Protein AF-A0A453KM49-F1 (afdb_monomer)

InterPro domains:
  IPR000719 Protein kinase domain [PS50011] (1-103)
  IPR001245 Serine-threonine/tyrosine-protein kinase, catalytic domain [PF07714] (4-72)
  IPR011009 Protein kinase-like domain superfamily [SSF56112] (2-77)

Nearest PDB structures (foldseek):
  3qc4-assembly1_A  TM=7.781E-01  e=4.793E-02  Homo sapiens
  4nka-assembly1_A  TM=7.806E-01  e=6.201E-02  Homo sapiens
  8w3d-assembly2_B  TM=6.667E-01  e=5.452E-02  Homo sapiens
  3vid-assembly1_A  TM=7.486E-01  e=1.259E-01  Homo sapiens
  7er2-assembly1_A  TM=6.517E-01  e=1.737E-01  Homo sapiens

Structure (mmCIF, N/CA/C/O backbone):
data_AF-A0A453KM49-F1
#
_entry.id   AF-A0A453KM49-F1
#
loop_
_atom_site.group_PDB
_atom_site.id
_atom_site.type_symbol
_atom_site.label_atom_id
_atom_site.label_alt_id
_atom_site.label_comp_id
_atom_site.label_asym_id
_atom_site.label_entity_id
_atom_site.label_seq_id
_atom_site.pdbx_PDB_ins_code
_atom_site.Cartn_x
_atom_site.Cartn_y
_atom_site.Cartn_z
_atom_site.occupancy
_atom_site.B_iso_or_equiv
_atom_site.auth_seq_id
_atom_site.auth_comp_id
_atom_site.auth_asym_id
_atom_site.auth_atom_id
_atom_site.pdbx_PDB_model_num
ATOM 1 N N . MET A 1 1 ? -0.951 9.201 -11.660 1.00 58.59 1 MET A N 1
ATOM 2 C CA . MET A 1 1 ? -0.109 9.479 -10.481 1.00 58.59 1 MET A CA 1
ATOM 3 C C . MET A 1 1 ? 0.875 8.327 -10.384 1.00 58.59 1 MET A C 1
ATOM 5 O O . MET A 1 1 ? 0.575 7.287 -10.957 1.00 58.59 1 MET A O 1
ATOM 9 N N . ILE A 1 2 ? 2.061 8.557 -9.836 1.00 67.75 2 ILE A N 1
ATOM 10 C CA . ILE A 1 2 ? 3.064 7.521 -9.587 1.00 67.75 2 ILE A CA 1
ATOM 11 C C . ILE A 1 2 ? 3.514 7.772 -8.152 1.00 67.75 2 ILE A C 1
ATOM 13 O O . ILE A 1 2 ? 3.976 8.880 -7.864 1.00 67.75 2 ILE A O 1
ATOM 17 N N . CYS A 1 3 ? 3.313 6.816 -7.248 1.00 70.62 3 CYS A N 1
ATOM 18 C CA . CYS A 1 3 ? 3.631 6.982 -5.835 1.00 70.62 3 CYS A CA 1
ATOM 19 C C . CYS A 1 3 ? 4.506 5.833 -5.327 1.00 70.62 3 CYS A C 1
ATOM 21 O O . CYS A 1 3 ? 4.153 4.664 -5.441 1.00 70.62 3 CYS A O 1
ATOM 23 N N . TYR A 1 4 ? 5.650 6.185 -4.739 1.00 69.19 4 TYR A N 1
ATOM 24 C CA . TYR A 1 4 ? 6.652 5.218 -4.286 1.00 69.19 4 TYR A CA 1
ATOM 25 C C . TYR A 1 4 ? 6.260 4.489 -2.992 1.00 69.19 4 TYR A C 1
ATOM 27 O O . TYR A 1 4 ? 6.654 3.347 -2.792 1.00 69.19 4 TYR A O 1
ATOM 35 N N . ASP A 1 5 ? 5.467 5.106 -2.112 1.00 70.00 5 ASP A N 1
ATOM 36 C CA . ASP A 1 5 ? 5.062 4.476 -0.851 1.00 70.00 5 ASP A CA 1
ATOM 37 C C . ASP A 1 5 ? 3.647 4.911 -0.449 1.00 70.00 5 ASP A C 1
ATOM 39 O O . ASP A 1 5 ? 3.449 5.907 0.256 1.00 70.00 5 ASP A O 1
ATOM 43 N N . LEU A 1 6 ? 2.658 4.147 -0.922 1.00 76.12 6 LEU A N 1
ATOM 44 C CA . LEU A 1 6 ? 1.246 4.271 -0.560 1.00 76.12 6 LEU A CA 1
ATOM 45 C C . LEU A 1 6 ? 0.901 3.308 0.580 1.00 76.12 6 LEU A C 1
ATOM 47 O O . LEU A 1 6 ? 1.160 2.110 0.496 1.00 76.12 6 LEU A O 1
ATOM 51 N N . LYS A 1 7 ? 0.259 3.839 1.625 1.00 76.94 7 LYS A N 1
ATOM 52 C CA . LYS A 1 7 ? -0.238 3.078 2.778 1.00 76.94 7 LYS A CA 1
ATOM 53 C C . LYS A 1 7 ? -1.528 3.652 3.317 1.00 76.94 7 LYS A C 1
ATOM 55 O O . LYS A 1 7 ? -1.746 4.862 3.249 1.00 76.94 7 LYS A O 1
ATOM 60 N N . THR A 1 8 ? -2.279 2.808 4.010 1.00 76.50 8 THR A N 1
ATOM 61 C CA . THR A 1 8 ? -3.464 3.201 4.779 1.00 76.50 8 THR A CA 1
ATOM 62 C C . THR A 1 8 ? -3.136 4.253 5.845 1.00 76.50 8 THR A C 1
ATOM 64 O O . THR A 1 8 ? -3.887 5.208 6.007 1.00 76.50 8 THR A O 1
ATOM 67 N N . THR A 1 9 ? -1.961 4.191 6.484 1.00 78.94 9 THR A N 1
ATOM 68 C CA . THR A 1 9 ? -1.503 5.209 7.457 1.00 78.94 9 THR A CA 1
ATOM 69 C C . THR A 1 9 ? -1.212 6.581 6.844 1.00 78.94 9 THR A C 1
ATOM 71 O O . THR A 1 9 ? -1.177 7.577 7.563 1.00 78.94 9 THR A O 1
ATOM 74 N N . LYS A 1 10 ? -1.015 6.651 5.520 1.00 77.69 10 LYS A N 1
ATOM 75 C CA . LYS A 1 10 ? -0.843 7.904 4.772 1.00 77.69 10 LYS A CA 1
ATOM 76 C C . LYS A 1 10 ? -2.177 8.457 4.254 1.00 77.69 10 LYS A C 1
ATOM 78 O O . LYS A 1 10 ? -2.193 9.522 3.640 1.00 77.69 10 LYS A O 1
ATOM 83 N N . ILE A 1 11 ? -3.300 7.774 4.493 1.00 84.62 11 ILE A N 1
ATOM 84 C CA . ILE A 1 11 ? -4.642 8.287 4.200 1.00 84.62 11 I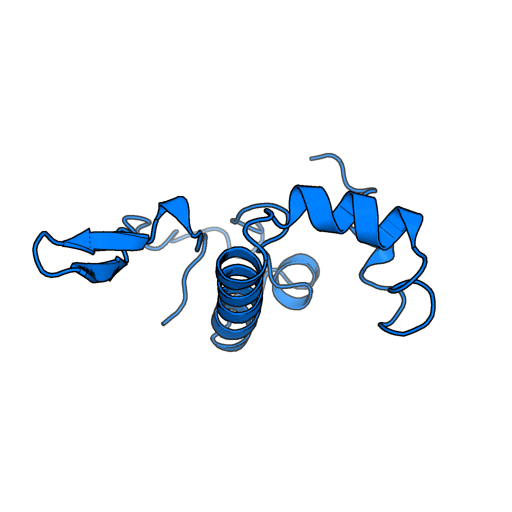LE A CA 1
ATOM 85 C C . ILE A 1 11 ? -5.140 9.029 5.437 1.00 84.62 11 ILE A C 1
ATOM 87 O O . ILE A 1 11 ? -5.478 8.435 6.456 1.00 84.62 11 ILE A O 1
ATOM 91 N N . LEU A 1 12 ? -5.183 10.353 5.343 1.00 86.44 12 LEU A N 1
ATOM 92 C CA . LEU A 1 12 ? -5.634 11.22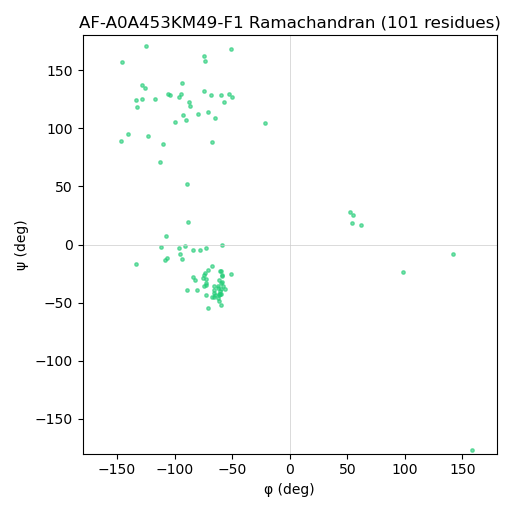9 6.414 1.00 86.44 12 LEU A CA 1
ATOM 93 C C . LEU A 1 12 ? -7.117 11.540 6.239 1.00 86.44 12 LEU A C 1
ATOM 95 O O . LEU A 1 12 ? -7.583 11.821 5.133 1.00 86.44 12 LEU A O 1
ATOM 99 N N . LEU A 1 13 ? -7.862 11.548 7.339 1.00 88.12 13 LEU A N 1
ATOM 100 C CA . LEU A 1 13 ? -9.242 12.015 7.350 1.00 88.12 13 LEU A CA 1
ATOM 101 C C . LEU A 1 13 ? -9.278 13.475 7.798 1.00 88.12 13 LEU A C 1
ATOM 103 O O . LEU A 1 13 ? -8.733 13.842 8.834 1.00 88.12 13 LEU A O 1
ATOM 107 N N . THR A 1 14 ? -9.925 14.317 6.995 1.00 87.56 14 THR A N 1
ATOM 108 C CA . THR A 1 14 ? -10.287 15.680 7.415 1.00 87.56 14 THR A CA 1
ATOM 109 C C . THR A 1 14 ? -11.471 15.610 8.389 1.00 87.56 14 THR A C 1
ATOM 111 O O . THR A 1 14 ? -12.213 14.632 8.373 1.00 87.56 14 THR A O 1
ATOM 114 N N . GLU A 1 15 ? -11.725 16.672 9.157 1.00 89.06 15 GLU A N 1
ATOM 115 C CA . GLU A 1 15 ? -12.880 16.801 10.074 1.00 89.06 15 GLU A CA 1
ATOM 116 C C . GLU A 1 15 ? -14.245 16.497 9.424 1.00 89.06 15 GLU A C 1
ATOM 118 O O . GLU A 1 15 ? -15.179 16.071 10.090 1.00 89.06 15 GLU A O 1
ATOM 123 N N . SER A 1 16 ? -14.359 16.662 8.104 1.00 91.81 16 SER A N 1
ATOM 124 C CA . SER A 1 16 ? -15.555 16.327 7.316 1.00 91.81 16 SER A CA 1
ATOM 125 C C . SER A 1 16 ? -15.589 14.879 6.803 1.00 91.81 16 SER A C 1
ATOM 127 O O . SER A 1 16 ? -16.284 14.594 5.829 1.00 91.81 16 SER A O 1
ATOM 129 N N . TYR A 1 17 ? -14.805 13.972 7.395 1.00 84.94 17 TYR A N 1
ATOM 130 C CA . TYR A 1 17 ? -14.647 12.572 6.971 1.00 84.94 17 TYR A CA 1
ATOM 131 C C . TYR A 1 17 ? -14.221 12.402 5.505 1.00 84.94 17 TYR A C 1
ATOM 133 O O . TYR A 1 17 ? -14.473 11.381 4.868 1.00 84.94 17 TYR A O 1
ATOM 141 N N . ARG A 1 18 ? -13.547 13.412 4.947 1.00 86.44 18 ARG A N 1
ATOM 142 C CA . ARG A 1 18 ? -12.971 13.343 3.603 1.00 86.44 18 ARG A CA 1
ATOM 143 C C . ARG A 1 18 ? -11.570 12.760 3.679 1.00 86.44 18 ARG A C 1
ATOM 145 O O . ARG A 1 18 ? -10.709 13.334 4.351 1.00 86.44 18 ARG A O 1
ATOM 152 N N . ALA A 1 19 ? -11.351 11.665 2.958 1.00 84.50 19 ALA A N 1
ATOM 153 C CA . ALA A 1 19 ? -10.029 11.088 2.777 1.00 84.50 19 ALA A CA 1
ATOM 154 C C . ALA A 1 19 ? -9.155 12.022 1.927 1.00 84.50 19 ALA A C 1
ATOM 156 O O . ALA A 1 19 ? -9.555 12.468 0.849 1.00 84.50 19 ALA A O 1
ATOM 157 N N . LYS A 1 20 ? -7.959 12.319 2.425 1.00 84.94 20 LYS A N 1
ATOM 158 C CA . LYS A 1 20 ? -6.898 13.040 1.729 1.00 84.94 20 LYS A CA 1
ATOM 159 C C . LYS A 1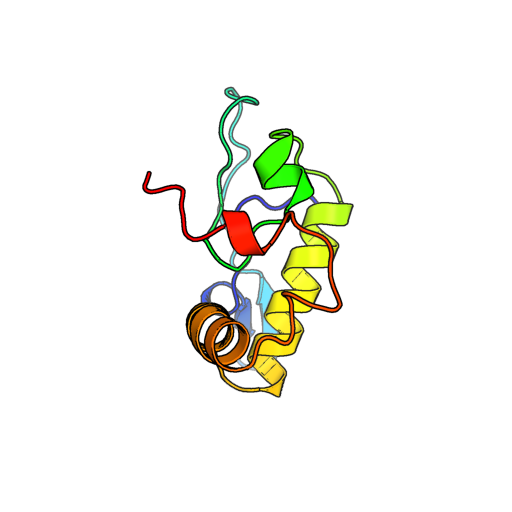 20 ? -5.622 12.225 1.824 1.00 84.94 20 LYS A C 1
ATOM 161 O O . LYS A 1 20 ? -5.287 11.703 2.883 1.00 84.94 20 LYS A O 1
ATOM 166 N N . LEU A 1 21 ? -4.901 12.135 0.718 1.00 78.69 21 LEU A N 1
ATOM 167 C CA . LEU A 1 21 ? -3.621 11.451 0.695 1.00 78.69 21 LEU A CA 1
ATOM 168 C C . LEU A 1 21 ? -2.546 12.384 1.271 1.00 78.69 21 LEU A C 1
ATOM 170 O O . LEU A 1 21 ? -2.240 13.423 0.691 1.00 78.69 21 LEU A O 1
ATOM 174 N N . GLY A 1 22 ? -2.006 12.030 2.433 1.00 72.19 22 GLY A N 1
ATOM 175 C CA . GLY A 1 22 ? -0.911 12.718 3.110 1.00 72.19 22 GLY A CA 1
ATOM 176 C C . GLY A 1 22 ? 0.442 12.169 2.673 1.00 72.19 22 GLY A C 1
ATOM 177 O O . GLY A 1 22 ? 1.238 11.751 3.507 1.00 72.19 22 GLY A O 1
ATOM 178 N N . THR A 1 23 ? 0.698 12.100 1.368 1.00 65.56 23 THR A N 1
ATOM 179 C CA . THR A 1 23 ? 2.004 11.676 0.851 1.00 65.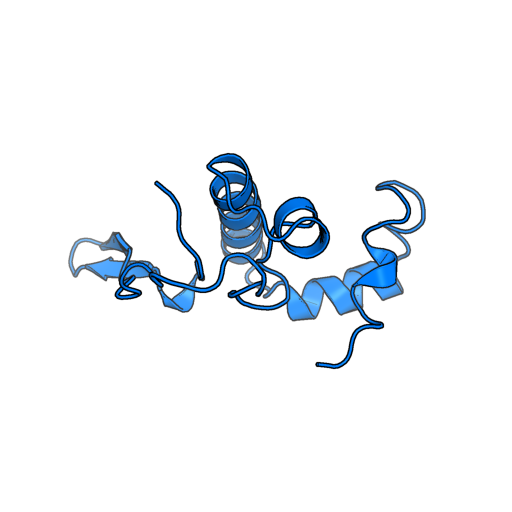56 23 THR A CA 1
ATOM 180 C C . THR A 1 23 ? 2.877 12.900 0.633 1.00 65.56 23 THR A C 1
ATOM 182 O O . THR A 1 23 ? 2.623 13.690 -0.275 1.00 65.56 23 THR A O 1
ATOM 185 N N . PHE A 1 24 ? 3.923 13.042 1.439 1.00 62.22 24 PHE A N 1
ATOM 186 C CA . PHE A 1 24 ? 5.035 13.936 1.136 1.00 62.22 24 PHE A CA 1
ATOM 187 C C . PHE A 1 24 ? 6.273 13.087 0.873 1.00 62.22 24 PHE A C 1
ATOM 189 O O . PHE A 1 24 ? 7.176 13.012 1.694 1.00 62.22 24 PHE A O 1
ATOM 196 N N . GLU A 1 25 ? 6.288 12.395 -0.261 1.00 55.91 25 GLU A N 1
ATOM 197 C CA . GLU A 1 25 ? 7.515 11.800 -0.783 1.00 55.91 25 GLU A CA 1
ATOM 198 C C . GLU A 1 25 ? 7.733 12.351 -2.181 1.00 55.91 25 GLU A C 1
ATOM 200 O O . GLU A 1 25 ? 7.148 11.946 -3.184 1.00 55.91 25 GLU A O 1
ATOM 205 N N . LEU A 1 26 ? 8.516 13.420 -2.141 1.00 53.62 26 LEU A N 1
ATOM 206 C CA . LEU A 1 26 ? 9.115 14.141 -3.235 1.00 53.62 26 LEU A CA 1
ATOM 207 C C . LEU A 1 26 ? 9.881 13.157 -4.128 1.00 53.62 26 LEU A C 1
ATOM 209 O O . LEU A 1 26 ? 10.692 12.380 -3.633 1.00 53.62 26 LEU A O 1
ATOM 213 N N . SER A 1 27 ? 9.602 13.225 -5.432 1.00 52.62 27 SER A N 1
ATOM 214 C CA . SER A 1 2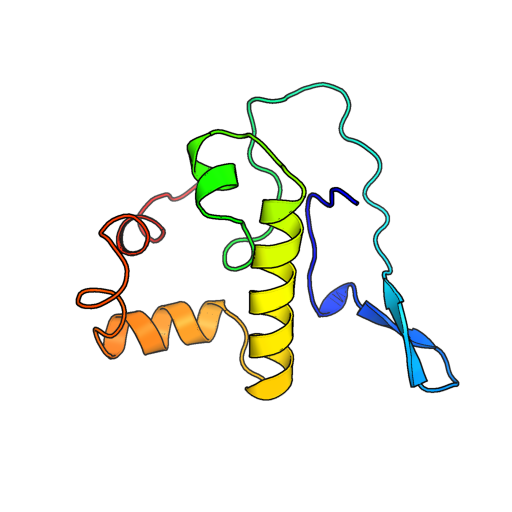7 ? 10.361 12.636 -6.543 1.00 52.62 27 SER A CA 1
ATOM 215 C C . SER A 1 27 ? 11.820 12.344 -6.174 1.00 52.62 27 SER A C 1
ATOM 217 O O . SER A 1 27 ? 12.638 13.266 -6.134 1.00 52.62 27 SER A O 1
ATOM 219 N N . ALA A 1 28 ? 12.155 11.070 -5.957 1.00 50.38 28 ALA A N 1
ATOM 220 C CA . ALA A 1 28 ? 13.539 10.626 -5.917 1.00 50.38 28 ALA A CA 1
ATOM 221 C C . ALA A 1 28 ? 14.117 10.770 -7.331 1.00 50.38 28 ALA A C 1
ATOM 223 O O . ALA A 1 28 ? 14.048 9.868 -8.161 1.00 50.38 28 ALA A O 1
ATOM 224 N N . SER A 1 29 ? 14.657 11.948 -7.633 1.00 53.56 29 SER A N 1
ATOM 225 C CA . SER A 1 29 ? 15.593 12.089 -8.733 1.00 53.56 29 SER A CA 1
ATOM 226 C C . SER A 1 29 ? 16.835 11.274 -8.376 1.00 53.56 29 SER A C 1
ATOM 228 O O . SER A 1 29 ? 17.594 11.689 -7.500 1.00 53.56 29 SER A O 1
ATOM 230 N N . GLY A 1 30 ? 17.057 10.146 -9.049 1.00 50.59 30 GLY A N 1
ATOM 231 C CA . GLY A 1 30 ? 18.435 9.744 -9.329 1.00 50.59 30 GLY A CA 1
ATOM 232 C C . GLY A 1 30 ? 18.822 8.274 -9.259 1.00 50.59 30 GLY A C 1
ATOM 233 O O . GLY A 1 30 ? 19.923 8.001 -9.707 1.00 50.59 30 GLY A O 1
ATOM 234 N N . ASP A 1 31 ? 17.989 7.340 -8.797 1.00 52.16 31 ASP A N 1
ATOM 235 C CA . ASP A 1 31 ? 18.366 5.915 -8.835 1.00 52.16 31 ASP A CA 1
ATOM 236 C C . ASP A 1 31 ? 17.169 5.044 -9.222 1.00 52.16 31 ASP A C 1
ATOM 238 O O . ASP A 1 31 ? 16.341 4.669 -8.394 1.00 52.16 31 ASP A O 1
ATOM 242 N N . MET A 1 32 ? 17.074 4.740 -10.519 1.00 58.88 32 MET A N 1
ATOM 243 C CA . MET A 1 32 ? 16.045 3.862 -11.096 1.00 58.88 32 MET A CA 1
ATOM 244 C C . MET A 1 32 ? 16.274 2.381 -10.747 1.00 58.88 32 MET A C 1
ATOM 246 O O . MET A 1 32 ? 15.452 1.540 -11.090 1.00 58.88 32 MET A O 1
ATOM 250 N N . ASP A 1 33 ? 17.363 2.059 -10.043 1.00 63.12 33 ASP A N 1
ATOM 251 C CA . ASP A 1 33 ? 17.776 0.682 -9.764 1.00 63.12 33 ASP A CA 1
ATOM 252 C C . ASP A 1 33 ? 17.314 0.170 -8.390 1.00 63.12 33 ASP A C 1
ATOM 254 O O . ASP A 1 33 ? 17.525 -1.001 -8.063 1.00 63.12 33 ASP A O 1
ATOM 258 N N . LYS A 1 34 ? 16.657 1.009 -7.574 1.00 68.88 34 LYS A N 1
ATOM 259 C CA . LYS A 1 34 ? 16.206 0.634 -6.228 1.00 68.88 34 LYS A CA 1
ATOM 260 C C . LYS A 1 34 ? 14.687 0.669 -6.091 1.00 68.88 34 LYS A C 1
ATOM 262 O O . LYS A 1 34 ? 14.052 1.705 -6.261 1.00 68.88 34 LYS A O 1
ATOM 267 N N . VAL A 1 35 ? 14.123 -0.457 -5.657 1.00 72.00 35 VAL A N 1
ATOM 268 C CA . VAL A 1 35 ? 12.722 -0.556 -5.235 1.00 72.00 35 VAL A CA 1
ATOM 269 C C . VAL A 1 35 ? 12.557 0.180 -3.904 1.00 72.00 35 VAL A C 1
ATOM 271 O O . VAL A 1 35 ? 13.112 -0.213 -2.878 1.00 72.00 35 VAL A O 1
ATOM 274 N N . ILE A 1 36 ? 11.797 1.268 -3.930 1.00 77.12 36 ILE A N 1
ATOM 275 C CA . ILE A 1 36 ? 11.350 2.023 -2.756 1.00 77.12 36 ILE A CA 1
ATOM 276 C C . ILE A 1 36 ? 9.872 1.722 -2.545 1.00 77.12 36 ILE A C 1
ATOM 278 O O . ILE A 1 36 ? 9.095 1.840 -3.488 1.00 77.12 36 ILE A O 1
ATOM 282 N N . GLY A 1 37 ? 9.502 1.351 -1.325 1.00 75.56 37 GLY A N 1
ATOM 283 C CA . GLY A 1 37 ? 8.122 1.120 -0.923 1.00 75.56 37 GLY A CA 1
ATOM 284 C C . GLY A 1 37 ? 8.061 0.221 0.302 1.00 75.56 37 GLY A C 1
ATOM 285 O O . GLY A 1 37 ? 9.089 -0.183 0.850 1.00 75.56 37 GLY A O 1
ATOM 286 N N . THR A 1 38 ? 6.850 -0.121 0.724 1.00 78.38 38 THR A N 1
ATOM 287 C CA . THR A 1 38 ? 6.662 -0.985 1.891 1.00 78.38 38 THR A CA 1
ATOM 288 C C . THR A 1 38 ? 6.280 -2.398 1.520 1.00 78.38 38 THR A C 1
ATOM 290 O O . THR A 1 38 ? 5.311 -2.629 0.799 1.00 78.38 38 THR A O 1
ATOM 293 N N . ILE A 1 39 ? 7.021 -3.346 2.091 1.00 75.62 39 ILE A N 1
ATOM 294 C CA . ILE A 1 39 ? 6.802 -4.784 1.940 1.00 75.62 39 ILE A CA 1
ATOM 295 C C . ILE A 1 39 ? 5.326 -5.121 2.215 1.00 75.62 39 ILE A C 1
ATOM 297 O O . ILE A 1 39 ? 4.765 -4.722 3.236 1.00 75.62 39 ILE A O 1
ATOM 301 N N . GLY A 1 40 ? 4.696 -5.819 1.266 1.00 78.62 40 GLY A N 1
ATOM 302 C CA . GLY A 1 40 ? 3.265 -6.149 1.265 1.00 78.62 40 GLY A CA 1
ATOM 303 C C . GLY A 1 40 ? 2.391 -5.221 0.409 1.00 78.62 40 GLY A C 1
ATOM 304 O O . GLY A 1 40 ? 1.346 -5.652 -0.064 1.00 78.62 40 GLY A O 1
ATOM 305 N N . TYR A 1 41 ? 2.834 -3.989 0.145 1.00 78.94 41 TYR A N 1
ATOM 306 C CA . TYR A 1 41 ? 2.133 -3.008 -0.699 1.00 78.94 41 TYR A CA 1
ATOM 307 C C . TYR A 1 41 ? 2.795 -2.812 -2.070 1.00 78.94 41 TYR A C 1
ATOM 309 O O . TYR A 1 41 ? 2.211 -2.188 -2.947 1.00 78.94 41 TYR A O 1
ATOM 317 N N . ILE A 1 42 ? 4.013 -3.325 -2.258 1.00 82.44 42 ILE A N 1
ATOM 318 C CA . ILE A 1 42 ? 4.809 -3.161 -3.482 1.00 82.44 42 ILE A CA 1
ATOM 319 C C . ILE A 1 42 ? 4.253 -4.039 -4.614 1.00 82.44 42 ILE A C 1
ATOM 321 O O . ILE A 1 42 ? 4.053 -5.241 -4.434 1.00 82.44 42 ILE A O 1
ATOM 325 N N . ASP A 1 43 ? 4.074 -3.443 -5.797 1.00 83.12 43 ASP A N 1
ATOM 326 C CA . ASP A 1 43 ? 3.741 -4.163 -7.031 1.00 83.12 43 ASP A CA 1
ATOM 327 C C . ASP A 1 43 ? 4.837 -5.190 -7.380 1.00 83.12 43 ASP A C 1
ATOM 329 O O . ASP A 1 43 ? 6.017 -4.835 -7.460 1.00 83.12 43 ASP A O 1
ATOM 333 N N . PRO A 1 44 ? 4.482 -6.458 -7.642 1.00 80.81 44 PRO A N 1
ATOM 334 C CA . PRO A 1 44 ? 5.448 -7.503 -7.971 1.00 80.81 44 PRO A CA 1
ATOM 335 C C . PRO A 1 44 ? 6.284 -7.198 -9.215 1.00 80.81 44 PRO A C 1
ATOM 337 O O . PRO A 1 44 ? 7.439 -7.619 -9.303 1.00 80.81 44 PRO A O 1
ATOM 340 N N . GLN A 1 45 ? 5.708 -6.492 -10.192 1.00 80.38 45 GLN A N 1
ATOM 341 C CA . GLN A 1 45 ? 6.427 -6.095 -11.398 1.00 80.38 45 GLN A CA 1
ATOM 342 C C . GLN A 1 45 ? 7.421 -4.979 -11.099 1.00 80.38 45 GLN A C 1
ATOM 344 O O . GLN A 1 45 ? 8.578 -5.085 -11.503 1.00 80.38 45 GLN A O 1
ATOM 349 N N . TYR A 1 46 ? 7.020 -3.986 -10.309 1.00 80.88 46 TYR A N 1
ATOM 350 C CA . TYR A 1 46 ? 7.937 -2.967 -9.807 1.00 80.88 46 TYR A CA 1
ATOM 351 C C . TYR A 1 46 ? 9.075 -3.581 -8.976 1.00 80.88 46 TYR A C 1
ATOM 353 O O . TYR A 1 46 ? 10.236 -3.261 -9.207 1.00 80.88 46 TYR A O 1
ATOM 361 N N . ASN A 1 47 ? 8.786 -4.552 -8.102 1.00 82.00 47 ASN A N 1
ATOM 362 C CA . ASN A 1 47 ? 9.813 -5.254 -7.323 1.00 82.00 47 ASN A CA 1
ATOM 363 C C . ASN A 1 47 ? 10.824 -6.025 -8.196 1.00 82.00 47 ASN A C 1
ATOM 365 O O . ASN A 1 47 ? 11.970 -6.239 -7.807 1.00 82.00 47 ASN A O 1
ATOM 369 N N . ARG A 1 48 ? 10.386 -6.503 -9.366 1.00 80.81 48 ARG A N 1
ATOM 370 C CA . ARG A 1 48 ? 11.199 -7.337 -10.258 1.00 80.81 48 ARG A CA 1
ATOM 371 C C . ARG A 1 48 ? 12.015 -6.531 -11.261 1.00 80.81 48 ARG A C 1
ATOM 373 O O . ARG A 1 48 ? 13.128 -6.939 -11.583 1.00 80.81 48 ARG A O 1
ATOM 380 N N . TYR A 1 49 ? 11.436 -5.462 -11.791 1.00 83.44 49 TYR A N 1
ATOM 381 C CA . TYR A 1 49 ? 11.998 -4.695 -12.903 1.00 83.44 49 TYR A CA 1
ATOM 382 C C . TYR A 1 49 ? 12.462 -3.294 -12.494 1.00 83.44 49 TYR A C 1
ATOM 384 O O . TYR A 1 49 ? 12.954 -2.563 -13.345 1.00 83.44 49 TYR A O 1
ATOM 392 N N . CYS A 1 50 ? 12.280 -2.914 -11.223 1.00 80.06 50 CYS A N 1
ATOM 393 C CA . CYS A 1 50 ? 12.504 -1.560 -10.704 1.00 80.06 50 CYS A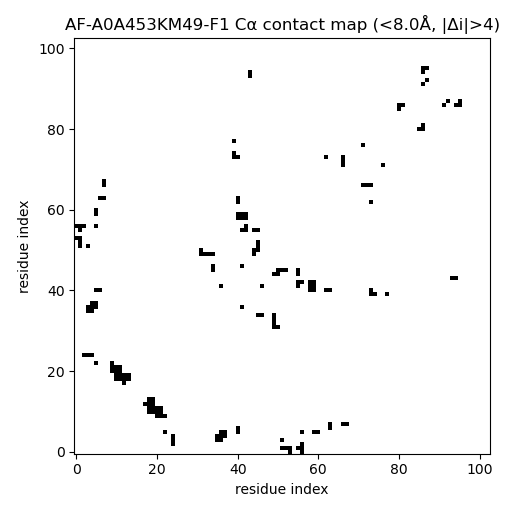 CA 1
ATOM 394 C C . CYS A 1 50 ? 11.744 -0.470 -11.489 1.00 80.06 50 CYS A C 1
ATOM 396 O O . CYS A 1 50 ? 12.037 0.716 -11.383 1.00 80.06 50 CYS A O 1
ATOM 398 N N . GLU A 1 51 ? 10.720 -0.862 -12.253 1.00 81.25 51 GLU A N 1
ATOM 399 C CA . GLU A 1 51 ? 9.928 0.034 -13.087 1.00 81.25 51 GLU A CA 1
ATOM 400 C C . GLU A 1 51 ? 8.618 0.379 -12.380 1.00 81.25 51 GLU A C 1
ATOM 402 O O . GLU A 1 51 ? 7.706 -0.445 -12.276 1.00 81.25 51 GLU A O 1
ATOM 407 N N . LEU A 1 52 ? 8.530 1.604 -11.864 1.00 76.69 52 LEU A N 1
ATOM 408 C CA . LEU A 1 52 ? 7.324 2.092 -11.210 1.00 76.69 52 LEU A CA 1
ATOM 409 C C . LEU A 1 52 ? 6.378 2.692 -12.253 1.00 76.69 52 LEU A C 1
ATOM 411 O O . LEU A 1 52 ? 6.709 3.665 -12.932 1.00 76.69 52 LEU A O 1
ATOM 415 N N . THR A 1 53 ? 5.179 2.129 -12.370 1.00 83.50 53 THR A N 1
ATOM 416 C CA . THR A 1 53 ? 4.196 2.551 -13.375 1.00 83.50 53 THR A CA 1
ATOM 417 C C . THR A 1 53 ? 2.863 2.922 -12.735 1.00 83.50 53 THR A C 1
ATOM 419 O O . THR A 1 53 ? 2.596 2.625 -11.574 1.00 83.50 53 THR A O 1
ATOM 422 N N . ALA A 1 54 ? 1.952 3.498 -13.524 1.00 83.31 54 ALA A N 1
ATOM 423 C CA . ALA A 1 54 ? 0.574 3.704 -13.079 1.00 83.31 54 ALA A CA 1
ATOM 424 C C . ALA A 1 54 ? -0.146 2.388 -12.709 1.00 83.31 54 ALA A C 1
ATOM 426 O O . ALA A 1 54 ? -1.108 2.417 -11.947 1.00 83.31 54 ALA A O 1
ATOM 427 N N . LYS A 1 55 ? 0.298 1.231 -13.228 1.00 82.81 55 LYS A N 1
ATOM 428 C CA . LYS A 1 55 ? -0.248 -0.079 -12.833 1.00 82.81 55 LYS A CA 1
ATOM 429 C C . LYS A 1 55 ? 0.193 -0.476 -11.427 1.00 82.81 55 LYS A C 1
ATOM 431 O O . LYS A 1 55 ? -0.571 -1.136 -10.728 1.00 82.81 55 LYS A O 1
ATOM 436 N N . SER A 1 56 ? 1.372 -0.025 -11.009 1.00 83.44 56 SER A N 1
ATOM 437 C CA . SER A 1 56 ? 1.886 -0.251 -9.664 1.00 83.44 56 SER A CA 1
ATOM 438 C C . SER A 1 56 ? 1.016 0.454 -8.623 1.00 83.44 56 SER A C 1
ATOM 440 O O . SER A 1 56 ? 0.588 -0.175 -7.662 1.00 83.44 56 SER A O 1
ATOM 442 N N . ASP A 1 57 ? 0.614 1.704 -8.883 1.00 82.44 57 ASP A N 1
ATOM 443 C CA . ASP A 1 57 ? -0.344 2.432 -8.036 1.00 82.44 57 ASP A CA 1
ATOM 444 C C . ASP A 1 57 ? -1.707 1.714 -7.941 1.00 82.44 57 ASP A C 1
ATOM 446 O O . ASP A 1 57 ? -2.322 1.681 -6.873 1.00 82.44 57 ASP A O 1
ATOM 450 N N . VAL A 1 58 ? -2.189 1.116 -9.041 1.00 88.12 58 VAL A N 1
ATOM 451 C CA . VAL A 1 58 ? -3.453 0.352 -9.061 1.00 88.12 58 VAL A CA 1
ATOM 452 C C . VAL A 1 58 ? -3.355 -0.905 -8.198 1.00 88.12 58 VAL A C 1
ATOM 454 O O . VAL A 1 58 ? -4.291 -1.205 -7.455 1.00 88.12 58 VAL A O 1
ATOM 457 N N . TYR A 1 59 ? -2.230 -1.622 -8.267 1.00 86.44 59 TYR A N 1
ATOM 458 C CA . TYR A 1 59 ? -1.979 -2.778 -7.407 1.00 86.44 59 TYR A CA 1
ATOM 459 C C . TYR A 1 59 ? -2.013 -2.374 -5.931 1.00 86.44 59 TYR A C 1
ATOM 461 O O . TYR A 1 59 ? -2.783 -2.939 -5.151 1.00 86.44 59 TYR A O 1
ATOM 469 N N . THR A 1 60 ? -1.250 -1.343 -5.560 1.00 85.00 60 THR A N 1
ATOM 470 C CA . THR A 1 60 ? -1.171 -0.881 -4.172 1.00 85.00 60 THR A CA 1
ATOM 471 C C . THR A 1 60 ? -2.519 -0.394 -3.651 1.00 85.00 60 THR A C 1
ATOM 473 O O . THR A 1 60 ? -2.882 -0.668 -2.507 1.00 85.00 60 THR A O 1
ATOM 476 N N . PHE A 1 61 ? -3.311 0.275 -4.493 1.00 86.31 61 PHE A N 1
ATOM 477 C CA . PHE A 1 61 ? -4.678 0.658 -4.151 1.00 86.31 61 PHE A CA 1
ATOM 478 C C . PHE A 1 61 ? -5.564 -0.559 -3.844 1.00 86.31 61 PHE A C 1
ATOM 480 O O . PHE A 1 61 ? -6.339 -0.522 -2.890 1.00 86.31 61 PHE A O 1
ATOM 487 N N . GLY A 1 62 ? -5.424 -1.651 -4.602 1.00 88.31 62 GLY A N 1
ATOM 488 C CA . GLY A 1 62 ? -6.122 -2.910 -4.333 1.00 88.31 62 GLY A CA 1
ATOM 489 C C . GLY A 1 62 ? -5.766 -3.509 -2.969 1.00 88.31 62 GLY A C 1
ATOM 490 O O . GLY A 1 62 ? -6.662 -3.917 -2.231 1.00 88.31 62 GLY A O 1
ATOM 491 N N . VAL A 1 63 ? -4.481 -3.495 -2.600 1.00 86.31 63 VAL A N 1
ATOM 492 C CA . VAL A 1 63 ? -4.007 -3.950 -1.279 1.00 86.31 63 VAL A CA 1
ATOM 493 C C . VAL A 1 63 ? -4.591 -3.087 -0.156 1.00 86.31 63 VAL A C 1
ATOM 495 O O . VAL A 1 63 ? -5.112 -3.620 0.819 1.00 86.31 63 VAL A O 1
ATOM 498 N N . ILE A 1 64 ? -4.571 -1.760 -0.310 1.00 87.19 64 ILE A N 1
ATOM 499 C CA . ILE A 1 64 ? -5.158 -0.822 0.661 1.00 87.19 64 ILE A CA 1
ATOM 500 C C . ILE A 1 64 ? -6.665 -1.055 0.812 1.00 87.19 64 ILE A C 1
ATOM 502 O O . ILE A 1 64 ? -7.184 -1.064 1.926 1.00 87.19 64 ILE A O 1
ATOM 506 N N . LEU A 1 65 ? -7.385 -1.266 -0.292 1.00 88.31 65 LEU A N 1
ATOM 507 C CA . LEU A 1 65 ? -8.815 -1.552 -0.236 1.00 88.31 65 LEU A CA 1
ATOM 508 C C . LEU A 1 65 ? -9.085 -2.850 0.533 1.00 88.31 65 LEU A C 1
ATOM 510 O O . LEU A 1 65 ? -9.983 -2.882 1.374 1.00 88.31 65 LEU A O 1
ATOM 514 N N . LEU A 1 66 ? -8.287 -3.893 0.283 1.00 85.06 66 LEU A N 1
ATOM 515 C CA . LEU A 1 66 ? -8.380 -5.166 0.996 1.00 85.06 66 LEU A CA 1
ATOM 516 C C . LEU A 1 66 ? -8.089 -5.001 2.503 1.00 85.06 66 LEU A C 1
ATOM 518 O O . LEU A 1 66 ? -8.735 -5.635 3.342 1.00 85.06 66 LEU A O 1
ATOM 522 N N . GLU A 1 67 ? -7.166 -4.106 2.858 1.00 86.69 67 GLU A N 1
ATOM 523 C CA . GLU A 1 67 ? -6.794 -3.807 4.246 1.00 86.69 67 GLU A CA 1
ATOM 524 C C . GLU A 1 67 ? -7.949 -3.133 4.967 1.00 86.69 67 GLU A C 1
ATOM 526 O O . GLU A 1 67 ? -8.323 -3.544 6.064 1.00 86.69 67 GLU A O 1
ATOM 531 N N . ILE A 1 68 ? -8.580 -2.161 4.311 1.00 86.56 68 ILE A N 1
ATOM 532 C CA . ILE A 1 68 ? -9.741 -1.455 4.848 1.00 86.56 68 ILE A CA 1
ATOM 533 C C . ILE A 1 68 ? -10.904 -2.428 5.084 1.00 86.56 68 ILE A C 1
ATOM 535 O O . ILE A 1 68 ? -11.488 -2.421 6.167 1.00 86.56 68 ILE A O 1
ATOM 539 N N . ILE A 1 69 ? -11.243 -3.282 4.110 1.00 86.56 69 ILE A N 1
ATOM 540 C CA . ILE A 1 69 ? -12.414 -4.171 4.235 1.00 86.56 69 ILE A CA 1
ATOM 541 C C . ILE A 1 69 ? -12.199 -5.319 5.223 1.00 86.56 69 ILE A C 1
ATOM 543 O O . ILE A 1 69 ? -13.151 -5.741 5.874 1.00 86.56 69 ILE A O 1
ATOM 547 N N . SER A 1 70 ? -10.975 -5.836 5.348 1.00 81.69 70 SER A N 1
ATOM 548 C CA . SER A 1 70 ? -10.685 -6.946 6.265 1.00 81.69 70 SER A CA 1
ATOM 549 C C . SER A 1 70 ? -10.201 -6.483 7.639 1.00 81.69 70 SER A C 1
ATOM 551 O O . SER A 1 70 ? -10.146 -7.292 8.565 1.00 81.69 70 SER A O 1
ATOM 553 N N . SER A 1 71 ? -9.846 -5.199 7.778 1.00 83.50 71 SER A N 1
ATOM 554 C CA . SER A 1 71 ? -9.194 -4.629 8.965 1.00 83.50 71 SER A CA 1
ATOM 555 C C . SER A 1 71 ? -7.930 -5.391 9.393 1.00 83.50 71 SER A C 1
ATOM 557 O O . SER A 1 71 ? -7.581 -5.424 10.573 1.00 83.50 71 SER A O 1
ATOM 559 N N . ARG A 1 72 ? -7.244 -6.030 8.440 1.00 80.31 72 ARG A N 1
ATOM 560 C CA . ARG A 1 72 ? -6.001 -6.782 8.641 1.00 80.31 72 ARG A CA 1
ATOM 561 C C . ARG A 1 72 ? -4.949 -6.248 7.680 1.00 80.31 72 ARG A C 1
ATOM 563 O O . ARG A 1 72 ? -5.244 -6.038 6.511 1.00 80.31 72 ARG A O 1
ATOM 570 N N . GLY A 1 73 ? -3.732 -6.031 8.168 1.00 78.12 73 GLY A N 1
ATOM 571 C CA . GLY A 1 73 ? -2.632 -5.576 7.319 1.00 78.12 73 GLY A CA 1
ATOM 572 C C . GLY A 1 73 ? -2.111 -6.695 6.406 1.00 78.12 73 GLY A C 1
ATOM 573 O O . GLY A 1 73 ? -2.231 -7.874 6.755 1.00 78.12 73 GLY A O 1
ATOM 574 N N . PRO A 1 74 ? -1.446 -6.359 5.288 1.00 70.25 74 PRO A N 1
ATOM 575 C CA . PRO A 1 74 ? -0.903 -7.348 4.356 1.00 70.25 74 PRO A CA 1
ATOM 576 C C . PRO A 1 74 ? 0.132 -8.288 4.990 1.00 70.25 74 PRO A C 1
ATOM 578 O O . PRO A 1 74 ? 0.295 -9.408 4.524 1.00 70.25 74 PRO A O 1
ATOM 581 N N . GLN A 1 75 ? 0.778 -7.886 6.089 1.00 71.38 75 GLN A N 1
ATOM 582 C CA . GLN A 1 75 ? 1.676 -8.757 6.860 1.00 71.38 75 GLN A CA 1
ATOM 583 C C . GLN A 1 75 ? 0.941 -9.929 7.522 1.00 71.38 75 GLN A C 1
ATOM 585 O O . GLN A 1 75 ? 1.473 -11.029 7.611 1.00 71.38 75 GLN A O 1
ATOM 590 N N . MET A 1 76 ? -0.295 -9.702 7.974 1.00 68.19 76 MET A N 1
ATOM 591 C CA . MET A 1 76 ? -1.112 -10.754 8.577 1.00 68.19 76 MET A CA 1
ATOM 592 C C . MET A 1 76 ? -1.652 -11.702 7.514 1.00 68.19 76 MET A C 1
ATOM 594 O O . MET A 1 76 ? -1.733 -12.902 7.754 1.00 68.19 76 MET A O 1
ATOM 598 N N . TRP A 1 77 ? -1.995 -11.182 6.331 1.00 66.12 77 TRP A N 1
ATOM 599 C CA . TRP A 1 77 ? -2.402 -12.060 5.248 1.00 66.12 77 TRP A CA 1
ATOM 600 C C . TRP A 1 77 ? -1.243 -12.834 4.654 1.00 66.12 77 TRP A C 1
ATOM 602 O O . TRP A 1 77 ? -1.466 -13.966 4.283 1.00 66.12 77 TRP A O 1
ATOM 612 N N . ASP A 1 78 ? -0.026 -12.293 4.565 1.00 64.69 78 ASP A N 1
ATOM 613 C CA . ASP A 1 78 ? 1.115 -13.086 4.086 1.00 64.69 78 ASP A CA 1
ATOM 614 C C . ASP A 1 78 ? 1.288 -14.355 4.938 1.00 64.69 78 ASP A C 1
ATOM 616 O O . ASP A 1 78 ? 1.497 -15.435 4.396 1.00 64.69 78 ASP A O 1
ATOM 620 N N . GLN A 1 79 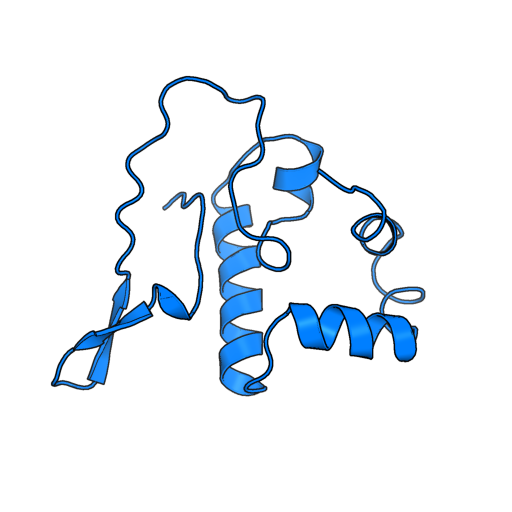? 1.077 -14.255 6.253 1.00 63.81 79 GLN A N 1
ATOM 621 C CA . GLN A 1 79 ? 1.083 -15.411 7.148 1.00 63.81 79 GLN A CA 1
ATOM 622 C C . GLN A 1 79 ? -0.150 -16.316 6.953 1.00 63.81 79 GLN A C 1
ATOM 624 O O . GLN A 1 79 ? 0.012 -17.491 6.635 1.00 63.81 79 GLN A O 1
ATOM 629 N N . ASP A 1 80 ? -1.374 -15.777 7.042 1.00 61.97 80 ASP A N 1
ATOM 630 C CA . ASP A 1 80 ? -2.617 -16.557 6.857 1.00 61.97 80 ASP A CA 1
ATOM 631 C C . ASP A 1 80 ? -2.698 -17.212 5.455 1.00 61.97 80 ASP A C 1
ATOM 633 O O . ASP A 1 80 ? -3.263 -18.293 5.275 1.00 61.97 80 ASP A O 1
ATOM 637 N N . MET A 1 81 ? -2.153 -16.557 4.428 1.00 59.47 81 MET A N 1
ATOM 638 C CA . MET A 1 81 ? -2.171 -16.997 3.031 1.00 59.47 81 MET A CA 1
ATOM 639 C C . MET A 1 81 ? -1.066 -18.019 2.731 1.00 59.47 81 MET A C 1
ATOM 641 O O . MET A 1 81 ? -1.300 -18.905 1.907 1.00 59.47 81 MET A O 1
ATOM 645 N N . ARG A 1 82 ? 0.087 -17.961 3.420 1.00 58.75 82 ARG A N 1
ATOM 646 C CA . ARG A 1 82 ? 1.070 -19.065 3.452 1.00 58.75 82 ARG A CA 1
ATOM 647 C C . ARG A 1 82 ? 0.492 -20.286 4.150 1.00 58.75 82 ARG A C 1
ATOM 649 O O . ARG A 1 82 ? 0.579 -21.388 3.621 1.00 58.75 82 ARG A O 1
ATOM 656 N N . ASP A 1 83 ? -0.155 -20.077 5.291 1.00 63.31 83 ASP A N 1
ATOM 657 C CA . ASP A 1 83 ? -0.687 -21.163 6.113 1.00 63.31 83 ASP A CA 1
ATOM 658 C C . ASP A 1 83 ? -1.909 -21.847 5.464 1.00 63.31 83 ASP A C 1
ATOM 660 O O . ASP A 1 83 ? -2.198 -23.009 5.749 1.00 63.31 83 ASP A O 1
ATOM 664 N N . SER A 1 84 ? -2.610 -21.164 4.549 1.00 62.34 84 SER A N 1
ATOM 665 C CA . SER A 1 84 ? -3.767 -21.704 3.816 1.00 62.34 84 SER A CA 1
ATOM 666 C C . SER A 1 84 ? -3.450 -22.288 2.433 1.00 62.34 84 SER A C 1
ATOM 668 O O . SER A 1 84 ? -4.338 -22.887 1.822 1.00 62.34 84 SER A O 1
ATOM 670 N N . GLY A 1 85 ? -2.226 -22.130 1.910 1.00 55.59 85 GLY A N 1
ATOM 671 C CA . GLY A 1 85 ? -1.829 -22.646 0.588 1.00 55.59 85 GLY A CA 1
ATOM 672 C C . GLY A 1 85 ? -2.618 -22.054 -0.594 1.00 55.59 85 GLY A C 1
ATOM 673 O O . GLY A 1 85 ? -2.634 -22.623 -1.688 1.00 55.59 85 GLY A O 1
ATOM 674 N N . ILE A 1 86 ? -3.305 -20.922 -0.389 1.00 54.97 86 ILE A N 1
ATOM 675 C CA . ILE A 1 86 ? -4.187 -20.289 -1.385 1.00 54.97 86 ILE A CA 1
ATOM 676 C C . ILE A 1 86 ? -3.398 -19.787 -2.601 1.00 54.97 86 ILE A C 1
ATOM 678 O O . ILE A 1 86 ? -3.866 -19.918 -3.735 1.00 54.97 86 ILE A O 1
ATOM 682 N N . PHE A 1 87 ? -2.199 -19.233 -2.395 1.00 51.72 87 PHE A N 1
ATOM 683 C CA . PHE A 1 87 ? -1.381 -18.718 -3.497 1.00 51.72 87 PHE A CA 1
ATOM 684 C C . PHE A 1 87 ? -0.541 -19.781 -4.193 1.00 51.72 87 PHE A C 1
ATOM 686 O O . PHE A 1 87 ? -0.328 -19.644 -5.395 1.00 51.72 87 PHE A O 1
ATOM 693 N N . ASP A 1 88 ? -0.147 -20.853 -3.501 1.00 54.72 88 ASP A N 1
ATOM 694 C CA . ASP A 1 88 ? 0.645 -21.939 -4.098 1.00 54.72 88 ASP A CA 1
ATOM 695 C C . ASP A 1 88 ? -0.071 -22.588 -5.295 1.00 54.72 88 ASP A C 1
ATOM 697 O O . ASP A 1 88 ? 0.577 -23.067 -6.225 1.00 54.72 88 ASP A O 1
ATOM 701 N N . ASN A 1 89 ? -1.410 -22.548 -5.310 1.00 47.50 89 ASN A N 1
ATOM 702 C CA . ASN A 1 89 ? -2.230 -23.220 -6.318 1.00 47.50 89 ASN A CA 1
ATOM 703 C C . ASN A 1 89 ? -2.926 -22.293 -7.331 1.00 47.50 89 ASN A C 1
ATOM 705 O O . ASN A 1 89 ? -3.436 -22.790 -8.336 1.00 47.50 89 ASN A O 1
ATOM 709 N N . HIS A 1 90 ? -2.979 -20.971 -7.109 1.00 47.94 90 HIS A N 1
ATOM 710 C CA . HIS A 1 90 ? -3.860 -20.099 -7.907 1.00 47.94 90 HIS A CA 1
ATOM 711 C C . HIS A 1 90 ? -3.252 -18.805 -8.450 1.00 47.94 90 HIS A C 1
ATOM 713 O O . HIS A 1 90 ? -3.811 -18.245 -9.395 1.00 47.94 90 HIS A O 1
ATOM 719 N N . LEU A 1 91 ? -2.110 -18.336 -7.949 1.00 48.88 91 LEU A N 1
ATOM 720 C CA . LEU A 1 91 ? -1.423 -17.174 -8.515 1.00 48.88 91 LEU A CA 1
ATOM 721 C C . LEU A 1 91 ? 0.053 -17.526 -8.650 1.00 48.88 91 LEU A C 1
ATOM 723 O O . LEU A 1 91 ? 0.665 -17.997 -7.706 1.00 48.88 91 LEU A O 1
ATOM 727 N N . GLY A 1 92 ? 0.579 -17.389 -9.870 1.00 47.56 92 GLY A N 1
ATOM 728 C CA . GLY A 1 92 ? 1.822 -18.027 -10.304 1.00 47.56 92 GLY A CA 1
ATOM 729 C C . GLY A 1 92 ? 3.044 -17.838 -9.384 1.00 47.56 92 GLY A C 1
ATOM 730 O O . GLY A 1 92 ? 3.064 -16.960 -8.524 1.00 47.56 92 GLY A O 1
ATOM 731 N N . PRO A 1 93 ? 4.124 -18.601 -9.634 1.00 46.47 93 PRO A N 1
ATOM 732 C CA . PRO A 1 93 ? 5.246 -18.868 -8.714 1.00 46.47 93 PRO A CA 1
ATOM 733 C C . PRO A 1 93 ? 6.041 -17.648 -8.205 1.00 46.47 93 PRO A C 1
ATOM 735 O O . PRO A 1 93 ? 6.988 -17.800 -7.440 1.00 46.47 93 PRO A O 1
ATOM 738 N N . GLY A 1 94 ? 5.692 -16.430 -8.624 1.00 47.28 94 GLY A N 1
ATOM 739 C CA . GLY A 1 94 ? 6.360 -15.198 -8.222 1.00 47.28 94 GLY A CA 1
ATOM 740 C C . GLY A 1 94 ? 6.077 -14.747 -6.787 1.00 47.28 94 GLY A C 1
ATOM 741 O O . GLY A 1 94 ? 6.920 -14.041 -6.248 1.00 47.28 94 GLY A O 1
ATOM 742 N N . ILE A 1 95 ? 4.949 -15.136 -6.174 1.00 48.78 95 ILE A N 1
ATOM 743 C CA . ILE A 1 95 ? 4.541 -14.658 -4.833 1.00 48.78 95 ILE A CA 1
ATOM 744 C C . ILE A 1 95 ? 5.261 -15.416 -3.707 1.00 48.78 95 ILE A C 1
ATOM 746 O O . ILE A 1 95 ? 5.725 -14.801 -2.750 1.00 48.78 95 ILE A O 1
ATOM 750 N N . ALA A 1 96 ? 5.459 -16.730 -3.849 1.00 48.84 96 ALA A N 1
ATOM 751 C CA . ALA A 1 96 ? 6.186 -17.543 -2.865 1.00 48.84 96 ALA A CA 1
ATOM 752 C C . ALA A 1 96 ? 7.637 -17.063 -2.633 1.00 48.84 96 ALA A C 1
ATOM 754 O O . ALA A 1 96 ? 8.194 -17.233 -1.551 1.00 48.84 96 ALA A O 1
ATOM 755 N N . ALA A 1 97 ? 8.241 -16.399 -3.625 1.00 48.91 97 ALA A N 1
ATOM 756 C CA . ALA A 1 97 ? 9.593 -15.850 -3.540 1.00 48.91 97 ALA A CA 1
ATOM 757 C C . ALA A 1 97 ? 9.695 -14.529 -2.746 1.00 48.91 97 ALA A C 1
ATOM 759 O O . ALA A 1 97 ? 10.802 -14.026 -2.549 1.00 48.91 97 ALA A O 1
ATOM 760 N N . TRP A 1 98 ? 8.577 -13.940 -2.298 1.00 52.59 98 TRP A N 1
ATOM 761 C CA . TRP A 1 98 ? 8.582 -12.641 -1.610 1.00 52.59 98 TRP A CA 1
ATOM 762 C C . TRP A 1 98 ? 9.0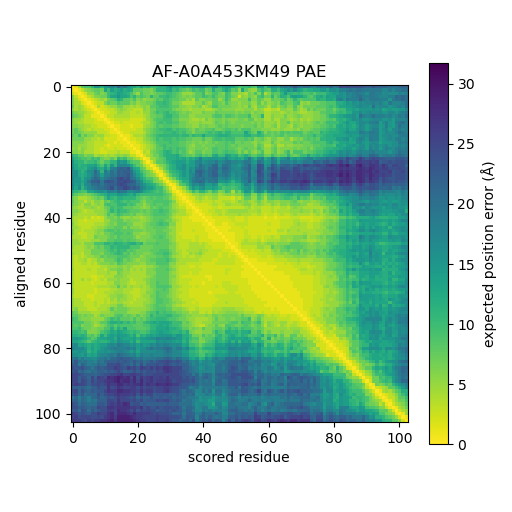99 -12.712 -0.173 1.00 52.59 98 TRP A C 1
ATOM 764 O O . TRP A 1 98 ? 9.662 -11.735 0.305 1.00 52.59 98 TRP A O 1
ATOM 774 N N . GLY A 1 99 ? 8.978 -13.863 0.495 1.00 44.59 99 GLY A N 1
ATOM 775 C CA . GLY A 1 99 ? 9.461 -14.045 1.869 1.00 44.59 99 GLY A CA 1
ATOM 776 C C . GLY A 1 99 ? 10.943 -14.400 2.001 1.00 44.59 99 GLY A C 1
ATOM 777 O O . GLY A 1 99 ? 11.430 -14.517 3.117 1.00 44.59 99 GLY A O 1
ATOM 778 N N . SER A 1 100 ? 11.660 -14.611 0.892 1.00 43.53 100 SER A N 1
ATOM 779 C CA . SER A 1 100 ? 13.049 -15.105 0.907 1.00 43.53 100 SER A CA 1
ATOM 780 C C . SER A 1 100 ? 14.100 -14.056 0.546 1.00 43.53 100 SER A C 1
ATOM 782 O O . SER A 1 100 ? 15.270 -14.398 0.389 1.00 43.53 100 SER A O 1
ATOM 784 N N . ARG A 1 101 ? 13.722 -12.783 0.402 1.00 43.38 101 ARG A N 1
ATOM 785 C CA . ARG A 1 101 ? 14.687 -11.688 0.250 1.00 43.38 101 ARG A CA 1
ATOM 786 C C . ARG A 1 101 ? 14.681 -10.829 1.504 1.00 43.38 101 ARG A C 1
ATOM 788 O O . ARG A 1 101 ? 13.968 -9.836 1.579 1.00 43.38 101 ARG A O 1
ATOM 795 N N . GLU A 1 102 ? 15.489 -11.249 2.473 1.00 36.25 102 GLU A N 1
ATOM 796 C CA . GLU A 1 102 ? 16.051 -10.338 3.467 1.00 36.25 102 GLU A CA 1
ATOM 797 C C . GLU A 1 102 ? 16.821 -9.237 2.719 1.00 36.25 102 GLU A C 1
ATOM 799 O O . GLU A 1 102 ? 17.714 -9.531 1.918 1.00 36.25 102 GLU A O 1
ATOM 804 N N . ILE A 1 103 ? 16.438 -7.982 2.950 1.00 38.22 103 ILE A N 1
ATOM 805 C CA . ILE A 1 103 ? 17.259 -6.794 2.703 1.00 38.22 103 ILE A CA 1
ATOM 806 C C . ILE A 1 103 ? 17.136 -5.911 3.938 1.00 38.22 103 ILE A C 1
ATOM 808 O O . ILE A 1 103 ? 15.980 -5.684 4.365 1.00 38.22 103 ILE A O 1
#

Organism: Aegilops tauschii subsp. strangulata (NCBI:txid200361)

Mean predicted aligned error: 11.04 Å

Secondary structure (DSSP, 8-state):
---S---GGGEEEPTTS-EEE--------S-TTS--S-TTTS-HHHHHH----HHHHHHHHHHHHHHHHHT--HHHHHHHHHHTTHHHHHS-TTSGGGGG---

pLDDT: mean 70.44, std 14.79, range [36.25, 91.81]

Solvent-accessible surface area (backbone atoms only — not comparable to full-atom values): 6546 Å² total; per-residue (Å²): 119,78,68,61,69,76,51,67,91,36,51,40,70,46,99,83,73,43,78,42,80,61,76,87,76,74,82,79,84,82,64,71,84,58,77,63,58,48,92,71,40,59,29,70,62,26,70,72,67,37,53,84,42,62,65,36,44,52,48,27,49,52,46,44,52,50,24,67,76,68,75,44,56,54,72,58,45,55,51,56,40,61,78,64,48,57,46,85,77,74,50,69,84,70,64,78,57,65,83,74,65,88,127

Sequence (103 aa):
MICYDLKTTKILLTESYRAKLGTFELSASGDMDKVIGTIGYIDPQYNRYCELTAKSDVYTFGVILLEIISSRGPQMWDQDMRDSGIFDNHLGPGIAAWGSREI

Radius of gyration: 14.87 Å; Cα contacts (8 Å, |Δi|>4): 91; chains: 1; bounding box: 34×40×23 Å

Foldseek 3Di:
DFDLEDAPVQFDQDPVRDTDGNDDDPDPPDDLPDRGYD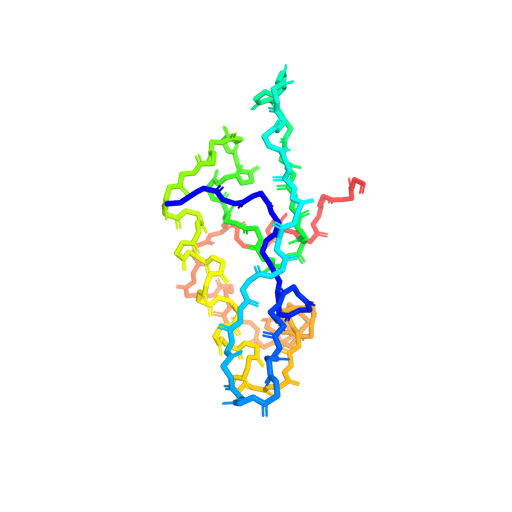QQLFDLCCVVPSDTDPVRVVSSVVQRVVCVVVVDHSVVCLVVCVVVCVCVPDPDPSSVCSVVDDD